Protein AF-A0A4Q6CL87-F1 (afdb_monomer)

Secondary structure (DSSP, 8-state):
--HHHHHHHHHHHHHHHHHHHHHHHH---PPPP----------PPPHHHHHHHHHHHHHHTTSS-------------------PPP---TT----------S-------------EEEETTEEEEHHHHTT--TT--HHHHHHHHHHHHHHS-TTTHHHHHHHHHHHHHHHHT-

Mean predicted aligned error: 19.28 Å

Foldseek 3Di:
DPDPVVVVVVVVVVVVVVVVVCVVVPCDPPDPPPPPPPPPVPPPPDVVVVVVVVVVVVVVVPPPDDDDDDDPDDDDDPPDDPDDDDDDPPPPDPPPPDPDDDDPPPPPPPPPLWFWDADPNDIDTLCVLLVHDRNDDLVVLVVSLVVCCVVDDPVCNVVNVRSSVRVVVVVVVD

Nearest PDB structures (foldseek):
  2rn7-assembly1_A  TM=2.066E-01  e=8.792E+00  Shigella flexneri

pLDDT: mean 78.05, std 19.14, range [46.44, 98.5]

Structure (mmCIF, N/CA/C/O backbone):
data_AF-A0A4Q6CL87-F1
#
_entry.id   AF-A0A4Q6CL87-F1
#
loop_
_atom_site.group_PDB
_atom_site.id
_atom_site.type_symbol
_atom_site.label_atom_id
_atom_site.label_alt_id
_atom_site.label_comp_id
_atom_site.label_asym_id
_atom_site.label_entity_id
_atom_site.label_seq_id
_atom_site.pdbx_PDB_ins_code
_atom_site.Cartn_x
_atom_site.Cartn_y
_atom_site.Cartn_z
_atom_site.occupancy
_atom_site.B_iso_or_equiv
_atom_site.auth_seq_id
_atom_site.auth_comp_id
_atom_site.auth_asym_id
_atom_site.auth_atom_id
_atom_site.pdbx_PDB_model_num
ATOM 1 N N . MET A 1 1 ? 24.573 -15.608 -63.682 1.00 58.62 1 MET A N 1
ATOM 2 C CA . MET A 1 1 ? 24.164 -16.053 -62.327 1.00 58.62 1 MET A CA 1
ATOM 3 C C . MET A 1 1 ? 24.441 -14.968 -61.273 1.00 58.62 1 MET A C 1
ATOM 5 O O . MET A 1 1 ? 25.081 -15.254 -60.275 1.00 58.62 1 MET A O 1
ATOM 9 N N . GLY A 1 2 ? 23.984 -13.721 -61.474 1.00 69.31 2 GLY A N 1
ATOM 10 C CA . GLY A 1 2 ? 24.348 -12.606 -60.574 1.00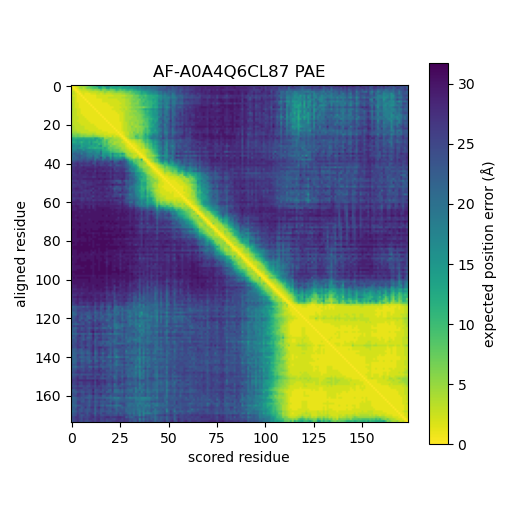 69.31 2 GLY A CA 1
ATOM 11 C C . GLY A 1 2 ? 23.216 -11.671 -60.138 1.00 69.31 2 GLY A C 1
ATOM 12 O O . GLY A 1 2 ? 23.411 -10.918 -59.193 1.00 69.31 2 GLY A O 1
ATOM 13 N N . SER A 1 3 ? 22.034 -11.696 -60.771 1.00 78.62 3 SER A N 1
ATOM 14 C CA . SER A 1 3 ? 20.982 -10.714 -60.451 1.00 78.62 3 SER A CA 1
ATOM 15 C C . SER A 1 3 ? 20.064 -11.129 -59.297 1.00 78.62 3 SER A C 1
ATOM 17 O O . SER A 1 3 ? 19.572 -10.262 -58.581 1.00 78.62 3 SER A O 1
ATOM 19 N N . SER A 1 4 ? 19.860 -12.429 -59.063 1.00 86.19 4 SER A N 1
ATOM 20 C CA . SER A 1 4 ? 18.930 -12.916 -58.033 1.00 86.19 4 SER A CA 1
ATOM 21 C C . SER A 1 4 ? 19.412 -12.627 -56.609 1.00 86.19 4 SER A C 1
ATOM 23 O O . SER A 1 4 ? 18.613 -12.251 -55.757 1.00 86.19 4 SER A O 1
ATOM 25 N N . GLY A 1 5 ? 20.721 -12.721 -56.350 1.00 88.62 5 GLY A N 1
ATOM 26 C CA . GLY A 1 5 ? 21.288 -12.406 -55.031 1.00 88.62 5 GLY A CA 1
ATOM 27 C C . GLY A 1 5 ? 21.149 -10.925 -54.664 1.00 88.62 5 GLY A C 1
ATOM 28 O O . GLY A 1 5 ? 20.797 -10.589 -53.535 1.00 88.62 5 GLY A O 1
ATOM 29 N N . VAL A 1 6 ? 21.347 -10.036 -55.643 1.00 93.19 6 VAL A N 1
ATOM 30 C CA . VAL A 1 6 ? 21.210 -8.584 -55.453 1.00 93.19 6 VAL A CA 1
ATOM 31 C C . VAL A 1 6 ? 19.754 -8.204 -55.171 1.00 93.19 6 VAL A C 1
ATOM 33 O O . VAL A 1 6 ? 19.493 -7.386 -54.293 1.00 93.19 6 VAL A O 1
ATOM 36 N N . GLN A 1 7 ? 18.792 -8.842 -55.846 1.00 89.81 7 GLN A N 1
ATOM 37 C CA . GLN A 1 7 ? 17.364 -8.595 -55.616 1.00 89.81 7 GLN A CA 1
ATOM 38 C C . GLN A 1 7 ? 16.918 -8.964 -54.192 1.00 89.81 7 GLN A C 1
ATOM 40 O O . GLN A 1 7 ? 16.183 -8.198 -53.571 1.00 89.81 7 GLN A O 1
ATOM 45 N N . VAL A 1 8 ? 17.399 -10.085 -53.640 1.00 94.06 8 VAL A N 1
ATOM 46 C CA . VAL A 1 8 ? 17.064 -10.513 -52.266 1.00 94.06 8 VAL A CA 1
ATOM 47 C C . VAL A 1 8 ? 17.638 -9.548 -51.222 1.00 94.06 8 VAL A C 1
ATOM 49 O O . VAL A 1 8 ? 16.961 -9.212 -50.249 1.00 94.06 8 VAL A O 1
ATOM 52 N N . LEU A 1 9 ? 18.858 -9.048 -51.437 1.00 95.31 9 LEU A N 1
ATOM 53 C CA . LEU A 1 9 ? 19.483 -8.062 -50.549 1.00 95.31 9 LEU A CA 1
ATOM 54 C C . LEU A 1 9 ? 18.727 -6.729 -50.536 1.00 95.31 9 LEU A C 1
ATOM 56 O O . LEU A 1 9 ? 18.478 -6.181 -49.462 1.00 95.31 9 LEU A O 1
ATOM 60 N N . ILE A 1 10 ? 18.320 -6.233 -51.709 1.00 96.50 10 ILE A N 1
ATOM 61 C CA . ILE A 1 10 ? 17.545 -4.989 -51.825 1.00 96.50 10 ILE A CA 1
ATOM 62 C C . ILE A 1 10 ? 16.189 -5.134 -51.127 1.00 96.50 10 ILE A C 1
ATOM 64 O O . ILE A 1 10 ? 15.791 -4.246 -50.372 1.00 96.50 10 ILE A O 1
ATOM 68 N N . LEU A 1 11 ? 15.501 -6.264 -51.325 1.00 96.38 11 LEU A N 1
ATOM 69 C CA . LEU A 1 11 ? 14.198 -6.515 -50.710 1.00 96.38 11 LEU A CA 1
ATOM 70 C C . LEU A 1 11 ? 14.286 -6.539 -49.177 1.00 96.38 11 LEU A C 1
ATOM 72 O O . LEU A 1 11 ? 13.512 -5.862 -48.503 1.00 96.38 11 LEU A O 1
ATOM 76 N N . ASN A 1 12 ? 15.263 -7.259 -48.620 1.00 96.75 12 ASN A N 1
ATOM 77 C CA . ASN A 1 12 ? 15.454 -7.330 -47.170 1.00 96.75 12 ASN A CA 1
ATOM 78 C C . ASN A 1 12 ? 15.847 -5.971 -46.576 1.00 96.75 12 ASN A C 1
ATOM 80 O O . ASN A 1 12 ? 15.330 -5.584 -45.527 1.00 96.75 12 ASN A O 1
ATOM 84 N N . GLY A 1 13 ? 16.712 -5.220 -47.265 1.00 97.69 13 GLY A N 1
ATOM 85 C CA . GLY A 1 13 ? 17.077 -3.862 -46.860 1.00 97.69 13 GLY A CA 1
ATOM 86 C C . GLY A 1 13 ? 15.863 -2.934 -46.787 1.00 97.69 13 GLY A C 1
ATOM 87 O O . GLY A 1 13 ? 15.726 -2.173 -45.826 1.00 97.69 13 GLY A O 1
ATOM 88 N N . LEU A 1 14 ? 14.947 -3.048 -47.753 1.00 98.25 14 LEU A N 1
ATOM 89 C CA . LEU A 1 14 ? 13.710 -2.269 -47.804 1.00 98.25 14 LEU A CA 1
ATOM 90 C C . LEU A 1 14 ? 12.752 -2.627 -46.657 1.00 98.25 14 LEU A C 1
ATOM 92 O O . LEU A 1 14 ? 12.185 -1.740 -46.023 1.00 98.25 14 LEU A O 1
ATOM 96 N N . VAL A 1 15 ? 12.612 -3.912 -46.322 1.00 97.94 15 VAL A N 1
ATOM 97 C CA . VAL A 1 15 ? 11.778 -4.345 -45.186 1.00 97.94 15 VAL A CA 1
ATOM 98 C C . VAL A 1 15 ? 12.319 -3.797 -43.863 1.00 97.94 15 VAL A C 1
ATOM 100 O O . VAL A 1 15 ? 11.559 -3.237 -43.073 1.00 97.94 15 VAL A O 1
ATOM 103 N N . VAL A 1 16 ? 13.630 -3.900 -43.625 1.00 97.94 16 VAL A N 1
ATOM 104 C CA . VAL A 1 16 ? 14.248 -3.407 -42.382 1.00 97.94 16 VAL A CA 1
ATOM 105 C C . VAL A 1 16 ? 14.101 -1.892 -42.257 1.00 97.94 16 VAL A C 1
ATOM 107 O O . VAL A 1 16 ? 13.731 -1.395 -41.192 1.00 97.94 16 VAL A O 1
ATOM 110 N N . THR A 1 17 ? 14.326 -1.150 -43.344 1.00 97.75 17 THR A N 1
ATOM 111 C CA . THR A 1 17 ? 14.149 0.310 -43.337 1.00 97.75 17 THR A CA 1
ATOM 112 C C . THR A 1 17 ? 12.701 0.711 -43.071 1.00 97.75 17 THR A C 1
ATOM 114 O O . THR A 1 17 ? 12.478 1.620 -42.272 1.00 97.75 17 THR A O 1
ATOM 117 N N . LEU A 1 18 ? 11.713 0.006 -43.633 1.00 97.69 18 LEU A N 1
ATOM 118 C CA . LEU A 1 18 ? 10.299 0.257 -43.331 1.00 97.69 18 LEU A CA 1
ATOM 119 C C . LEU A 1 18 ? 9.939 -0.038 -41.869 1.00 97.69 18 LEU A C 1
ATOM 121 O O . LEU A 1 18 ? 9.180 0.725 -41.274 1.00 97.69 18 LEU A O 1
ATOM 125 N N . VAL A 1 19 ? 10.489 -1.093 -41.261 1.00 97.06 19 VAL A N 1
ATOM 126 C CA . VAL A 1 19 ? 10.249 -1.408 -39.840 1.00 97.06 19 VAL A CA 1
ATOM 127 C C . VAL A 1 19 ? 10.833 -0.328 -38.931 1.00 97.06 19 VAL A C 1
ATOM 129 O O . VAL A 1 19 ? 10.154 0.132 -38.012 1.00 97.06 19 VAL A O 1
ATOM 132 N N . VAL A 1 20 ? 12.062 0.121 -39.198 1.00 96.94 20 VAL A N 1
ATOM 133 C CA . VAL A 1 20 ? 12.701 1.193 -38.419 1.00 96.94 20 VAL A CA 1
ATOM 134 C C . VAL A 1 20 ? 11.932 2.503 -38.578 1.00 96.94 20 VAL A C 1
ATOM 136 O O . VAL A 1 20 ? 11.640 3.164 -37.582 1.00 96.94 20 VAL A O 1
ATOM 139 N N . LEU A 1 21 ? 11.544 2.855 -39.806 1.00 97.00 21 LEU A N 1
ATOM 140 C CA . LEU A 1 21 ? 10.759 4.058 -40.077 1.00 97.00 21 LEU A CA 1
ATOM 141 C C . LEU A 1 21 ? 9.385 3.992 -39.397 1.00 97.00 21 LEU A C 1
ATOM 143 O O . LEU A 1 21 ? 8.964 4.960 -38.770 1.00 97.00 21 LEU A O 1
ATOM 147 N N . SER A 1 22 ? 8.726 2.833 -39.444 1.00 95.31 22 SER A N 1
ATOM 148 C CA . SER A 1 22 ? 7.480 2.576 -38.720 1.00 95.31 22 SER A CA 1
ATOM 149 C C . SER A 1 22 ? 7.669 2.790 -37.222 1.00 95.31 22 SER A C 1
ATOM 151 O O . SER A 1 22 ? 6.901 3.524 -36.613 1.00 95.31 22 SER A O 1
ATOM 153 N N . PHE A 1 23 ? 8.741 2.265 -36.623 1.00 94.12 23 PHE A N 1
ATOM 154 C CA . PHE A 1 23 ? 9.008 2.459 -35.197 1.00 94.12 23 PHE A CA 1
ATOM 155 C C . PHE A 1 23 ? 9.280 3.926 -34.839 1.00 94.12 23 PHE A C 1
ATOM 157 O O . PHE A 1 23 ? 8.883 4.379 -33.768 1.00 94.12 23 PHE A O 1
ATOM 164 N N . LEU A 1 24 ? 9.919 4.691 -35.728 1.00 93.25 24 LEU A N 1
ATOM 165 C CA . LEU A 1 24 ? 10.150 6.124 -35.530 1.00 93.25 24 LEU A CA 1
ATOM 166 C C . LEU A 1 24 ? 8.858 6.944 -35.644 1.00 93.25 24 LEU A C 1
ATOM 168 O O . LEU A 1 24 ? 8.667 7.867 -34.858 1.00 93.25 24 LEU A O 1
ATOM 172 N N . VAL A 1 25 ? 7.948 6.581 -36.551 1.00 93.38 25 VAL A N 1
ATOM 173 C CA . VAL A 1 25 ? 6.641 7.248 -36.703 1.00 93.38 25 VAL A CA 1
ATOM 174 C C . VAL A 1 25 ? 5.656 6.823 -35.602 1.00 93.38 25 VAL A C 1
ATOM 176 O O . VAL A 1 25 ? 4.881 7.641 -35.108 1.00 93.38 25 VAL A O 1
ATOM 179 N N . LEU A 1 26 ? 5.695 5.557 -35.172 1.00 89.75 26 LEU A N 1
ATOM 180 C CA . LEU A 1 26 ? 4.832 5.006 -34.119 1.00 89.75 26 LEU A CA 1
ATOM 181 C C . LEU A 1 26 ? 5.343 5.281 -32.705 1.00 89.75 26 LEU A C 1
ATOM 183 O O . LEU A 1 26 ? 4.585 5.077 -31.751 1.00 89.75 26 LEU A O 1
ATOM 187 N N . ARG A 1 27 ? 6.576 5.781 -32.542 1.00 82.88 27 ARG A N 1
ATOM 188 C CA . ARG A 1 27 ? 7.033 6.405 -31.295 1.00 82.88 27 ARG A CA 1
ATOM 189 C C . ARG A 1 27 ? 6.243 7.696 -31.077 1.00 82.88 27 ARG A C 1
ATOM 191 O O . ARG A 1 27 ? 6.728 8.805 -31.270 1.00 82.88 27 ARG A O 1
ATOM 198 N N . ARG A 1 28 ? 4.984 7.524 -30.666 1.00 74.94 28 ARG A N 1
ATOM 199 C CA . ARG A 1 28 ? 4.123 8.572 -30.129 1.00 74.94 28 ARG A CA 1
ATOM 200 C C . ARG A 1 28 ? 4.932 9.317 -29.076 1.00 74.94 28 ARG A C 1
ATOM 202 O O . ARG A 1 28 ? 5.550 8.680 -28.221 1.00 74.94 28 ARG A O 1
ATOM 209 N N . ALA A 1 29 ? 4.940 10.645 -29.182 1.00 79.56 29 ALA A N 1
ATOM 210 C CA . ALA A 1 29 ? 5.628 11.518 -28.244 1.00 79.56 29 ALA A CA 1
ATOM 211 C C . ALA A 1 29 ? 5.334 11.071 -26.800 1.00 79.56 29 ALA A C 1
ATOM 213 O O . ALA A 1 29 ? 4.192 10.679 -26.517 1.00 79.56 29 ALA A O 1
ATOM 214 N N . PRO A 1 30 ? 6.341 11.080 -25.905 1.00 78.19 30 PRO A N 1
ATOM 215 C CA . PRO A 1 30 ? 6.143 10.698 -24.515 1.00 78.19 30 PRO A CA 1
ATOM 216 C C . PRO A 1 30 ? 4.946 11.476 -23.978 1.00 78.19 30 PRO A C 1
ATOM 218 O O . PRO A 1 30 ? 4.908 12.705 -24.075 1.00 78.19 30 PRO A O 1
ATOM 221 N N . LYS A 1 31 ? 3.932 10.751 -23.486 1.00 79.19 31 LYS A N 1
ATOM 222 C CA . LYS A 1 31 ? 2.768 11.392 -22.873 1.00 79.19 31 LYS A CA 1
ATOM 223 C C . LYS A 1 31 ? 3.312 12.334 -21.797 1.00 79.19 31 LYS A C 1
ATOM 225 O O . LYS A 1 31 ? 4.133 11.876 -20.995 1.00 79.19 31 LYS A O 1
ATOM 230 N N . PRO A 1 32 ? 2.923 13.623 -21.795 1.00 82.06 32 PRO A N 1
ATOM 231 C CA . PRO A 1 32 ? 3.373 14.529 -20.754 1.00 82.06 32 PRO A CA 1
ATOM 232 C C . PRO A 1 32 ? 3.038 13.900 -19.398 1.00 82.06 32 PRO A C 1
ATOM 234 O O . PRO A 1 32 ? 2.006 13.222 -19.295 1.00 82.06 32 PRO A O 1
ATOM 237 N N . PRO A 1 33 ? 3.908 14.061 -18.385 1.00 77.88 33 PRO A N 1
ATOM 238 C CA . PRO A 1 33 ? 3.668 13.486 -17.072 1.00 77.88 33 PRO A CA 1
ATOM 239 C C . PRO A 1 33 ? 2.272 13.903 -16.626 1.00 77.88 33 PRO A C 1
ATOM 241 O O . PRO A 1 33 ? 1.940 15.092 -16.655 1.00 77.88 33 PRO A O 1
ATOM 244 N N . VAL A 1 34 ? 1.442 12.913 -16.285 1.00 76.88 34 VAL A N 1
ATOM 245 C CA . VAL A 1 34 ? 0.125 13.163 -15.704 1.00 76.88 34 VAL A CA 1
ATOM 246 C C . VAL A 1 34 ? 0.388 14.009 -14.471 1.00 76.88 34 VAL A C 1
ATOM 248 O O . VAL A 1 34 ? 1.013 13.543 -13.518 1.00 76.88 34 VAL A O 1
ATOM 251 N N . LYS A 1 35 ? -0.005 15.284 -14.531 1.00 67.00 35 LYS A N 1
ATOM 252 C CA . LYS A 1 35 ? 0.049 16.158 -13.370 1.00 67.00 35 LYS A CA 1
ATOM 253 C C . LYS A 1 35 ? -0.926 15.550 -12.381 1.00 67.00 35 LYS A C 1
ATOM 255 O O . LYS A 1 35 ? -2.132 15.562 -12.602 1.00 67.00 35 LYS A O 1
ATOM 260 N N . LEU A 1 36 ? -0.370 14.913 -11.358 1.00 63.19 36 LEU A N 1
ATOM 261 C CA . LEU A 1 36 ? -1.124 14.475 -10.206 1.00 63.19 36 LEU A CA 1
ATOM 262 C C . LEU A 1 36 ? -1.658 15.755 -9.564 1.00 63.19 36 LEU A C 1
ATOM 264 O O . LEU A 1 36 ? -0.923 16.458 -8.872 1.00 63.19 36 LEU A O 1
ATOM 268 N N . ASP A 1 37 ? -2.904 16.101 -9.877 1.00 63.66 37 ASP A N 1
ATOM 269 C CA . ASP A 1 37 ? -3.614 17.184 -9.217 1.00 63.66 37 ASP A CA 1
ATOM 270 C C . ASP A 1 37 ? -3.841 16.758 -7.762 1.00 63.66 37 ASP A C 1
ATOM 272 O O . ASP A 1 37 ? -4.864 16.195 -7.390 1.00 63.66 37 ASP A O 1
ATOM 276 N N . LEU A 1 38 ? -2.842 17.022 -6.915 1.00 61.91 38 LEU A N 1
ATOM 277 C CA . LEU A 1 38 ? -2.926 16.873 -5.458 1.00 61.91 38 LEU A CA 1
ATOM 278 C C . LEU A 1 38 ? -3.885 17.892 -4.830 1.00 61.91 38 LEU A C 1
ATOM 280 O O . LEU A 1 38 ? -4.116 17.876 -3.624 1.00 61.91 38 LEU A O 1
ATOM 284 N N . ARG A 1 39 ? -4.465 18.779 -5.642 1.00 51.81 39 ARG A N 1
ATOM 285 C CA . ARG A 1 39 ? -5.511 19.709 -5.239 1.00 51.81 39 ARG A CA 1
ATOM 286 C C . ARG A 1 39 ? -6.866 19.007 -5.250 1.00 51.81 39 ARG A C 1
ATOM 288 O O . ARG A 1 39 ? -7.800 19.406 -5.932 1.00 51.81 39 ARG A O 1
ATOM 295 N N . SER A 1 40 ? -6.959 17.938 -4.469 1.00 51.81 40 SER A N 1
ATOM 296 C CA . SER A 1 40 ? -8.234 17.582 -3.877 1.00 51.81 40 SER A CA 1
ATOM 297 C C . SER A 1 40 ? -8.500 18.649 -2.824 1.00 51.81 40 SER A C 1
ATOM 299 O O . SER A 1 40 ? -7.869 18.656 -1.769 1.00 51.81 40 SER A O 1
ATOM 301 N N . ASP A 1 41 ? -9.447 19.545 -3.091 1.00 52.38 41 ASP A N 1
ATOM 302 C CA . ASP A 1 41 ? -10.057 20.432 -2.091 1.00 52.38 41 ASP A CA 1
ATOM 303 C C . ASP A 1 41 ? -10.896 19.629 -1.062 1.00 52.38 41 ASP A C 1
ATOM 305 O O . ASP A 1 41 ? -11.858 20.121 -0.465 1.00 52.38 41 ASP A O 1
ATOM 309 N N . GLY A 1 42 ? -10.536 18.361 -0.840 1.00 56.16 42 GLY A N 1
ATOM 310 C CA . GLY A 1 42 ? -10.981 17.557 0.271 1.00 56.16 42 GLY A CA 1
ATOM 311 C C . GLY A 1 42 ? -10.478 18.211 1.542 1.00 56.16 42 GLY A C 1
ATOM 312 O O . GLY A 1 42 ? -9.306 18.107 1.896 1.00 56.16 42 GLY A O 1
ATOM 313 N N . LYS A 1 43 ? -11.388 18.898 2.228 1.00 52.75 43 LYS A N 1
ATOM 314 C CA . LYS A 1 43 ? -11.264 19.290 3.629 1.00 52.75 43 LYS A CA 1
ATOM 315 C C . LYS A 1 43 ? -10.960 18.040 4.458 1.00 52.75 43 LYS A C 1
ATOM 317 O O . LYS A 1 43 ? -11.860 17.445 5.037 1.00 52.75 43 LYS A O 1
ATOM 322 N N . THR A 1 44 ? -9.702 17.619 4.514 1.00 54.38 44 THR A N 1
ATOM 323 C CA . THR A 1 44 ? -9.250 16.664 5.517 1.00 54.38 44 THR A CA 1
ATOM 324 C C . THR A 1 44 ? -9.455 17.358 6.861 1.00 54.38 44 THR A C 1
ATOM 326 O O . THR A 1 44 ? -8.871 18.436 7.056 1.00 54.38 44 THR A O 1
ATOM 329 N N . PRO A 1 45 ? -10.310 16.834 7.757 1.00 57.91 45 PRO A N 1
ATOM 330 C CA . PRO A 1 45 ? -10.476 17.418 9.078 1.00 57.91 45 PRO A CA 1
ATOM 331 C C . PRO A 1 45 ? -9.094 17.490 9.722 1.00 57.91 45 PRO A C 1
ATOM 333 O O . PRO A 1 45 ? -8.316 16.533 9.668 1.00 57.91 45 PRO A O 1
ATOM 336 N N . LYS A 1 46 ? -8.732 18.667 10.241 1.00 66.56 46 LYS A N 1
ATOM 337 C CA . LYS A 1 46 ? -7.401 18.853 10.813 1.00 66.56 46 LYS A CA 1
ATOM 338 C C . LYS A 1 46 ? -7.258 17.855 11.970 1.00 66.56 46 LYS A C 1
ATOM 340 O O . LYS A 1 46 ? -8.194 17.721 12.755 1.00 66.56 46 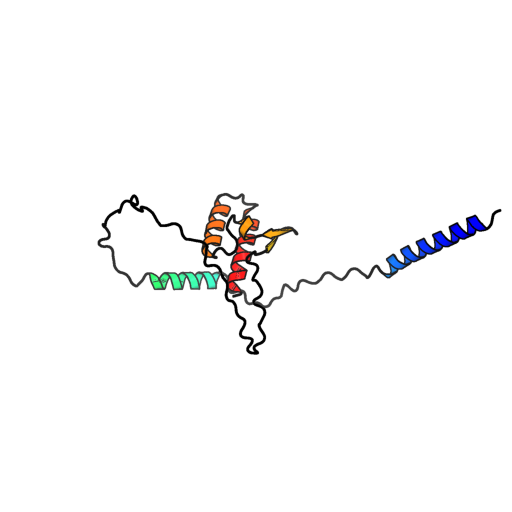LYS A O 1
ATOM 345 N N . PRO A 1 47 ? -6.096 17.202 12.148 1.00 67.56 47 PRO A N 1
ATOM 346 C CA . PRO A 1 47 ? -5.894 16.182 13.187 1.00 67.56 47 PRO A CA 1
ATOM 347 C C . PRO A 1 47 ? -6.275 16.640 14.603 1.00 67.56 47 PRO A C 1
ATOM 349 O O . PRO A 1 47 ? -6.645 15.836 15.452 1.00 67.56 47 P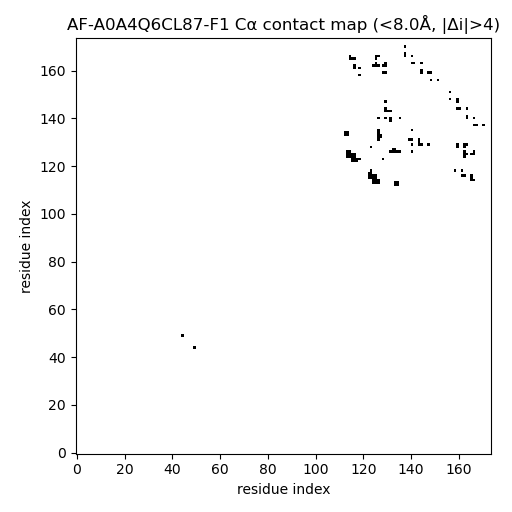RO A O 1
ATOM 352 N N . LYS A 1 48 ? -6.208 17.953 14.854 1.00 70.44 48 LYS A N 1
ATOM 353 C CA . LYS A 1 48 ? -6.591 18.571 16.127 1.00 70.44 48 LYS A CA 1
ATOM 354 C C . LYS A 1 48 ? -8.092 18.474 16.411 1.00 70.44 48 LYS A C 1
ATOM 356 O O . LYS A 1 48 ? -8.464 18.330 17.569 1.00 70.44 48 LYS A O 1
ATOM 361 N N . ASP A 1 49 ? -8.926 18.517 15.376 1.00 74.75 49 ASP A N 1
ATOM 362 C CA . ASP A 1 49 ? -10.381 18.438 15.510 1.00 74.75 49 ASP A CA 1
ATOM 363 C C . ASP A 1 49 ? -10.811 16.993 15.802 1.00 74.75 49 ASP A C 1
ATOM 365 O O . ASP A 1 49 ? -11.693 16.767 16.625 1.00 74.75 49 ASP A O 1
ATOM 369 N N . PHE A 1 50 ? -10.108 16.011 15.222 1.00 74.44 50 PHE A N 1
ATOM 370 C CA . PHE A 1 50 ? -10.314 14.590 15.516 1.00 74.44 50 PHE A CA 1
ATOM 371 C C . PHE A 1 50 ? -9.928 14.236 16.958 1.00 74.44 50 PHE A C 1
ATOM 373 O O . PHE A 1 50 ? -10.715 13.623 17.672 1.00 74.44 50 PHE A O 1
ATOM 380 N N . LEU A 1 51 ? -8.748 14.670 17.423 1.00 78.75 51 LEU A N 1
ATOM 381 C CA . LEU A 1 51 ? -8.329 14.425 18.809 1.00 78.75 51 LEU A CA 1
ATOM 382 C C . LEU A 1 51 ? -9.265 15.094 19.817 1.00 78.75 51 LEU A C 1
ATOM 384 O O . LEU A 1 51 ? -9.535 14.521 20.868 1.00 78.75 51 LEU A O 1
ATOM 388 N N . ARG A 1 52 ? -9.788 16.281 19.488 1.00 78.44 52 ARG A N 1
ATOM 389 C CA . ARG A 1 52 ? -10.770 16.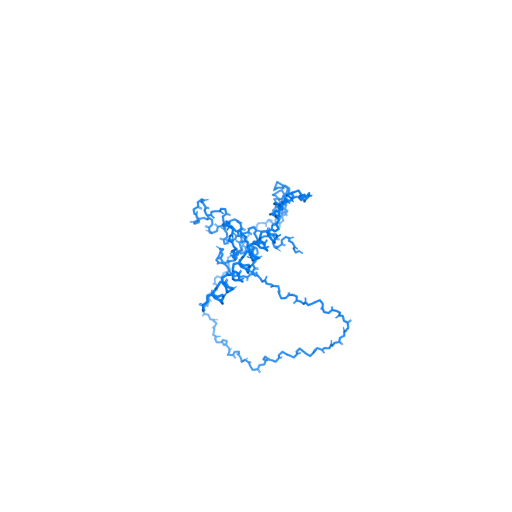961 20.330 1.00 78.44 52 ARG A CA 1
ATOM 390 C C . ARG A 1 52 ? -12.084 16.182 20.399 1.00 78.44 52 ARG A C 1
ATOM 392 O O . ARG A 1 52 ? -12.566 15.987 21.504 1.00 78.44 52 ARG A O 1
ATOM 399 N N . ALA A 1 53 ? -12.598 15.685 19.272 1.00 76.88 53 ALA A N 1
ATOM 400 C CA . ALA A 1 53 ? -13.819 14.877 19.239 1.00 76.88 53 ALA A CA 1
ATOM 401 C C . ALA A 1 53 ? -13.679 13.572 20.044 1.00 76.88 53 ALA A C 1
ATOM 403 O O . ALA A 1 53 ? -14.519 13.282 20.889 1.00 76.88 53 ALA A O 1
ATOM 404 N N . VAL A 1 54 ? -12.571 12.841 19.871 1.00 81.06 54 VAL A N 1
ATOM 405 C CA . VAL A 1 54 ? -12.299 11.606 20.632 1.00 81.06 54 VAL A CA 1
ATOM 406 C C . VAL A 1 54 ? -12.144 11.891 22.130 1.00 81.06 54 VAL A C 1
ATOM 408 O O . VAL A 1 54 ? -12.620 11.128 22.965 1.00 81.06 54 VAL A O 1
ATOM 411 N N . GLN A 1 55 ? -11.497 12.999 22.499 1.00 84.12 55 GLN A N 1
ATOM 412 C CA . GLN A 1 55 ? -11.321 13.375 23.903 1.00 84.12 55 GLN A CA 1
ATOM 413 C C . GLN A 1 55 ? -12.620 13.876 24.560 1.00 84.12 55 GLN A C 1
ATOM 415 O O . GLN A 1 55 ? -12.758 13.786 25.780 1.00 84.12 55 GLN A O 1
ATOM 420 N N . GLU A 1 56 ? -13.557 14.405 23.774 1.00 80.38 56 GLU A N 1
ATOM 421 C CA . GLU A 1 56 ? -14.879 14.855 24.222 1.00 80.38 56 GLU A CA 1
ATOM 422 C C . GLU A 1 56 ? -15.833 13.661 24.403 1.00 80.38 56 GLU A C 1
ATOM 424 O O . GLU A 1 56 ? -16.520 13.585 25.419 1.00 80.38 56 GLU A O 1
ATOM 429 N N . GLU A 1 57 ? -15.768 12.663 23.516 1.00 74.00 57 GLU A N 1
ATOM 430 C CA . GLU A 1 57 ? -16.483 11.386 23.659 1.00 74.00 57 GLU A CA 1
ATOM 431 C C . GLU A 1 57 ? -15.972 10.572 24.860 1.00 74.00 57 GLU A C 1
ATOM 433 O O . GLU A 1 57 ? -16.763 10.102 25.674 1.00 74.00 57 GLU A O 1
ATOM 438 N N . LEU A 1 58 ? -14.651 10.508 25.069 1.00 78.56 58 LEU A N 1
ATOM 439 C CA . LEU A 1 58 ? -14.064 9.819 26.226 1.00 78.56 58 LEU A CA 1
ATOM 440 C C . LEU A 1 58 ? -14.378 10.513 27.566 1.00 78.56 58 LEU A C 1
ATOM 442 O O . LEU A 1 58 ? -14.356 9.873 28.613 1.00 78.56 58 LEU A O 1
ATOM 446 N N . ARG A 1 59 ? -14.655 11.824 27.559 1.00 73.31 59 ARG A N 1
ATOM 447 C CA . ARG A 1 59 ? -15.063 12.564 28.766 1.00 73.31 59 ARG A CA 1
ATOM 448 C C . ARG A 1 59 ? -16.527 12.349 29.126 1.00 73.31 59 ARG A C 1
ATOM 450 O O . ARG A 1 59 ? -16.838 12.371 30.311 1.00 73.31 59 ARG A O 1
ATOM 457 N N . ALA A 1 60 ? -17.398 12.124 28.145 1.00 69.00 60 ALA A N 1
ATOM 458 C CA . ALA A 1 60 ? -18.819 11.894 28.394 1.00 69.00 60 ALA A CA 1
ATOM 459 C C . ALA A 1 60 ? -19.088 10.572 29.139 1.00 69.00 60 ALA A C 1
ATOM 461 O O . ALA A 1 60 ? -20.073 10.473 29.863 1.00 69.00 60 ALA A O 1
ATOM 462 N N . ASP A 1 61 ? -18.191 9.591 29.020 1.00 59.31 61 ASP A N 1
ATOM 463 C CA . ASP A 1 61 ? -18.353 8.260 29.623 1.00 59.31 61 ASP A CA 1
ATOM 464 C C . ASP A 1 61 ? -17.815 8.156 31.069 1.00 59.31 61 ASP A C 1
ATOM 466 O O . ASP A 1 61 ? -18.022 7.148 31.745 1.00 59.31 61 ASP A O 1
ATOM 470 N N . ILE A 1 62 ? -17.121 9.187 31.575 1.00 60.06 62 ILE A N 1
ATOM 471 C CA . ILE A 1 62 ? -16.475 9.160 32.904 1.00 60.06 62 ILE A CA 1
ATOM 472 C C . ILE A 1 62 ? -17.368 9.755 34.012 1.00 60.06 62 ILE A C 1
ATOM 474 O O . ILE A 1 62 ? -17.159 9.443 35.185 1.00 60.06 62 ILE A O 1
ATOM 478 N N . ASP A 1 63 ? -18.403 10.530 33.674 1.00 57.72 63 ASP A N 1
ATOM 479 C CA . ASP A 1 63 ? -19.249 11.209 34.673 1.00 57.72 63 ASP A CA 1
ATOM 480 C C . ASP A 1 63 ? -20.480 10.400 35.148 1.00 57.72 63 ASP A C 1
ATOM 482 O O . ASP A 1 63 ? -21.194 10.860 36.038 1.00 57.72 63 ASP A O 1
ATOM 486 N N . ASP A 1 64 ? -20.708 9.174 34.653 1.00 53.47 64 ASP A N 1
ATOM 487 C CA . ASP A 1 64 ? -21.824 8.315 35.103 1.00 53.47 64 ASP A CA 1
ATOM 488 C C . ASP A 1 64 ? -21.391 6.923 35.598 1.00 53.47 64 ASP A C 1
ATOM 490 O O . ASP A 1 64 ? -21.840 5.905 35.069 1.00 53.47 64 ASP A O 1
ATOM 494 N N . LYS A 1 65 ? -20.523 6.857 36.627 1.00 47.25 65 LYS A N 1
ATOM 495 C CA . LYS A 1 65 ? -20.541 5.771 37.641 1.00 47.25 65 LYS A CA 1
ATOM 496 C C . LYS A 1 65 ? -19.615 6.015 38.842 1.00 47.25 65 LYS A C 1
ATOM 498 O O . LYS A 1 65 ? -18.402 5.824 38.798 1.00 47.25 65 LYS A O 1
ATOM 503 N N . THR A 1 66 ? -20.246 6.331 39.968 1.00 50.12 66 THR A N 1
ATOM 504 C CA . THR A 1 66 ? -19.765 6.147 41.349 1.00 50.12 66 THR A CA 1
ATOM 505 C C . THR A 1 66 ? -19.614 4.638 41.697 1.00 50.12 66 THR A C 1
ATOM 507 O O . THR A 1 66 ? -19.974 3.781 40.891 1.00 50.12 66 THR A O 1
ATOM 510 N N . PRO A 1 67 ? -19.030 4.246 42.849 1.00 53.59 67 PRO A N 1
ATOM 511 C CA . PRO A 1 67 ? -17.762 3.531 42.894 1.00 53.59 67 PRO A CA 1
ATOM 512 C C . PRO A 1 67 ? -17.863 2.066 43.364 1.00 53.59 67 PRO A C 1
ATOM 514 O O . PRO A 1 67 ? -18.776 1.658 44.074 1.00 53.59 67 PRO A O 1
ATOM 517 N N . THR A 1 68 ? -16.823 1.307 43.020 1.00 55.72 68 THR A N 1
ATOM 518 C CA . THR A 1 68 ? -16.110 0.330 43.862 1.00 55.72 68 THR A CA 1
ATOM 519 C C . THR A 1 68 ? -16.863 -0.260 45.066 1.00 55.72 68 THR A C 1
ATOM 521 O O . THR A 1 68 ? -16.681 0.194 46.192 1.00 55.72 68 THR A O 1
ATOM 524 N N . ALA A 1 69 ? -17.577 -1.373 44.875 1.00 52.03 69 ALA A N 1
ATOM 525 C CA . ALA A 1 69 ? -17.693 -2.415 45.898 1.00 52.03 69 ALA A CA 1
ATOM 526 C C . ALA A 1 69 ? -18.170 -3.746 45.292 1.00 52.03 69 ALA A C 1
ATOM 528 O O . ALA A 1 69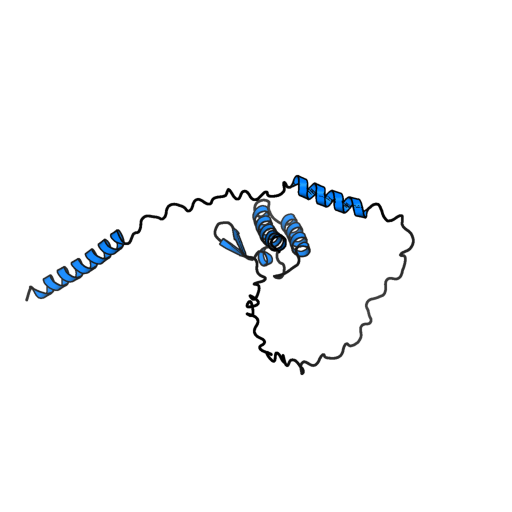 ? -19.203 -3.813 44.642 1.00 52.03 69 ALA A O 1
ATOM 529 N N . ALA A 1 70 ? -17.427 -4.814 45.599 1.00 53.88 70 ALA A N 1
ATOM 530 C CA . ALA A 1 70 ? -17.822 -6.222 45.495 1.00 53.88 70 ALA A CA 1
ATOM 531 C C . ALA A 1 70 ? -17.893 -6.877 44.097 1.00 53.88 70 ALA A C 1
ATOM 533 O O . ALA A 1 70 ? -18.955 -7.278 43.638 1.00 53.88 70 ALA A O 1
ATOM 534 N N . ILE A 1 71 ? -16.729 -7.200 43.517 1.00 54.38 71 ILE A N 1
ATOM 535 C CA . ILE A 1 71 ? -16.594 -8.415 42.685 1.00 54.38 71 ILE A CA 1
ATOM 536 C C . ILE A 1 71 ? -15.418 -9.249 43.211 1.00 54.38 71 ILE A C 1
ATOM 538 O O . ILE A 1 71 ? -14.352 -9.362 42.617 1.00 54.38 71 ILE A O 1
ATOM 542 N N . ARG A 1 72 ? -15.624 -9.833 44.396 1.00 58.34 72 ARG A N 1
ATOM 543 C CA . ARG A 1 72 ? -14.869 -10.989 44.895 1.00 58.34 72 ARG A CA 1
ATOM 544 C C . ARG A 1 72 ? -15.761 -12.209 44.690 1.00 58.34 72 ARG A C 1
ATOM 546 O O . ARG A 1 72 ? -16.506 -12.594 45.583 1.00 58.34 72 ARG A O 1
ATOM 553 N N . GLY A 1 73 ? -15.735 -12.772 43.487 1.00 46.50 73 GLY A N 1
ATOM 554 C CA . GLY A 1 73 ? -16.640 -13.848 43.097 1.00 46.50 73 GLY A CA 1
ATOM 555 C C . GLY A 1 73 ? -15.994 -14.836 42.139 1.00 46.50 73 GLY A C 1
ATOM 556 O O . GLY A 1 73 ? -16.115 -14.687 40.936 1.00 46.50 73 GLY A O 1
ATOM 557 N N . LYS A 1 74 ? -15.354 -15.854 42.724 1.00 46.44 74 LYS A N 1
ATOM 558 C CA . LYS A 1 74 ? -15.195 -17.223 42.203 1.00 46.44 74 LYS A CA 1
ATOM 559 C C . LYS A 1 74 ? -14.569 -17.365 40.808 1.00 46.44 74 LYS A C 1
ATOM 561 O O . LYS A 1 74 ? -15.245 -17.482 39.795 1.00 46.44 74 LYS A O 1
ATOM 566 N N . PHE A 1 75 ? -13.247 -17.511 40.829 1.00 49.31 75 PHE A N 1
ATOM 567 C CA . PHE A 1 75 ? -12.493 -18.316 39.873 1.00 49.31 75 PHE A CA 1
ATOM 568 C C . PHE A 1 75 ? -13.165 -19.696 39.741 1.00 49.31 75 PHE A C 1
ATOM 570 O O . PHE A 1 75 ? -13.198 -20.465 40.701 1.00 49.31 75 PHE A O 1
ATOM 577 N N . GLN A 1 76 ? -13.779 -19.962 38.589 1.00 57.00 76 GLN A N 1
ATOM 578 C CA . GLN A 1 76 ? -14.296 -21.275 38.216 1.00 57.00 76 GLN A CA 1
ATOM 579 C C . GLN A 1 76 ? -13.260 -21.963 37.332 1.00 57.00 76 GLN A C 1
ATOM 581 O O . GLN A 1 76 ? -12.886 -21.451 36.279 1.00 57.00 76 GLN A O 1
ATOM 586 N N . ASP A 1 77 ? -12.797 -23.121 37.797 1.00 57.22 77 ASP A N 1
ATOM 587 C CA . ASP A 1 77 ? -11.861 -23.986 37.093 1.00 57.22 77 ASP A CA 1
ATOM 588 C C . ASP A 1 77 ? -12.395 -24.389 35.703 1.00 57.22 77 ASP A C 1
ATOM 590 O O . ASP A 1 77 ? -13.491 -24.947 35.602 1.00 57.22 77 ASP A O 1
ATOM 594 N N . PRO A 1 78 ? -11.624 -24.213 34.614 1.00 54.50 78 PRO A N 1
ATOM 595 C CA . PRO A 1 78 ? -12.053 -24.583 33.263 1.00 54.50 78 PRO A CA 1
ATOM 596 C C . PRO A 1 78 ? -11.922 -26.087 32.941 1.00 54.50 78 PRO A C 1
ATOM 598 O O . PRO A 1 78 ? -11.910 -26.477 31.775 1.00 54.50 78 PRO A O 1
ATOM 601 N N . ARG A 1 79 ? -11.832 -26.975 33.939 1.00 54.22 79 ARG A N 1
ATOM 602 C CA . ARG A 1 79 ? -11.577 -28.415 33.731 1.00 54.22 79 ARG A CA 1
ATOM 603 C C . ARG A 1 79 ? -12.825 -29.295 33.840 1.00 54.22 79 ARG A C 1
ATOM 605 O O . ARG A 1 79 ? -12.793 -30.316 34.506 1.00 54.22 79 ARG A O 1
ATOM 612 N N . THR A 1 80 ? -13.899 -28.944 33.134 1.00 57.31 80 THR A N 1
ATOM 613 C CA . THR A 1 80 ? -14.956 -29.917 32.786 1.00 57.31 80 THR A CA 1
ATOM 614 C C . THR A 1 80 ? -15.780 -29.423 31.593 1.00 57.31 80 THR A C 1
ATOM 616 O O . THR A 1 80 ? -16.876 -28.897 31.742 1.00 57.31 80 THR A O 1
ATOM 619 N N . GLN A 1 81 ? -15.259 -29.590 30.376 1.00 54.19 81 GLN A N 1
ATOM 620 C CA . GLN A 1 81 ? -16.107 -29.737 29.188 1.00 54.19 81 GLN A CA 1
ATOM 621 C C . GLN A 1 81 ? -15.819 -31.101 28.579 1.00 54.19 81 GLN A C 1
ATOM 623 O O . GLN A 1 81 ? -14.962 -31.282 27.719 1.00 54.19 81 GLN A O 1
ATOM 628 N N . THR A 1 82 ? -16.531 -32.087 29.107 1.00 55.44 82 THR A N 1
ATOM 629 C CA . THR A 1 82 ? -16.692 -33.396 28.500 1.00 55.44 82 THR A CA 1
ATOM 630 C C . THR A 1 82 ? -17.479 -33.270 27.192 1.00 55.44 82 THR A C 1
ATOM 632 O O . THR A 1 82 ? -18.529 -32.635 27.127 1.00 55.44 82 THR A O 1
ATOM 635 N N . ALA A 1 83 ? -16.938 -33.908 26.154 1.00 57.19 83 ALA A N 1
ATOM 636 C CA . ALA A 1 83 ? -17.656 -34.547 25.054 1.00 57.19 83 ALA A CA 1
ATOM 637 C C . ALA A 1 83 ? -18.764 -33.730 24.356 1.00 57.19 83 ALA A C 1
ATOM 639 O O . ALA A 1 83 ? -19.960 -33.979 24.530 1.00 57.19 83 ALA A O 1
ATOM 640 N N . ARG A 1 84 ? -18.369 -32.833 23.443 1.00 52.91 84 ARG A N 1
ATOM 641 C CA . ARG A 1 84 ? -19.257 -32.412 22.350 1.00 52.91 84 ARG A CA 1
ATOM 642 C C . ARG A 1 84 ? -19.235 -33.464 21.236 1.00 52.91 84 ARG A C 1
ATOM 644 O O . ARG A 1 84 ? -18.177 -33.881 20.777 1.00 52.91 84 ARG A O 1
ATOM 651 N N . LYS A 1 85 ? -20.440 -33.898 20.867 1.00 54.31 85 LYS A N 1
ATOM 652 C CA . LYS A 1 85 ? -20.775 -34.888 19.834 1.00 54.31 85 LYS A CA 1
ATOM 653 C C . LYS A 1 85 ? -20.170 -34.522 18.464 1.00 54.31 85 LYS A C 1
ATOM 655 O O . LYS A 1 85 ? -20.054 -33.329 18.179 1.00 54.31 85 LYS A O 1
ATOM 660 N N . PRO A 1 86 ? -19.846 -35.505 17.600 1.00 59.16 86 PRO A N 1
ATOM 661 C CA . PRO A 1 86 ? -19.416 -35.229 16.234 1.00 59.16 86 PRO A CA 1
ATOM 662 C C . PRO A 1 86 ? -20.543 -34.522 15.472 1.00 59.16 86 PRO A C 1
ATOM 664 O O . PRO A 1 86 ? -21.668 -35.015 15.388 1.00 59.16 86 PRO A O 1
ATOM 667 N N . VAL A 1 87 ? -20.236 -33.338 14.952 1.00 63.25 87 VAL A N 1
ATOM 668 C CA . VAL A 1 87 ? -21.107 -32.585 14.050 1.00 63.25 87 VAL A CA 1
ATOM 669 C C . VAL A 1 87 ? -21.034 -33.287 12.692 1.00 63.25 87 VAL A C 1
ATOM 671 O O . VAL A 1 87 ? -19.989 -33.274 12.047 1.00 63.25 87 VAL A O 1
ATOM 674 N N . GLY A 1 88 ? -22.109 -33.980 12.310 1.00 56.38 88 GLY A N 1
ATOM 675 C CA . GLY A 1 88 ? -22.232 -34.640 11.009 1.00 56.38 88 GLY A CA 1
ATOM 676 C C . GLY A 1 88 ? -22.283 -33.618 9.873 1.00 56.38 88 GLY A C 1
ATOM 677 O O . GLY A 1 88 ? -22.962 -32.596 9.980 1.00 56.38 88 GLY A O 1
ATOM 678 N N . TRP A 1 89 ? -21.567 -33.903 8.787 1.00 53.84 89 TRP A N 1
ATOM 679 C CA . TRP A 1 89 ? -21.429 -33.035 7.611 1.00 53.84 89 TRP A CA 1
ATOM 680 C C . TRP A 1 89 ? -22.551 -33.224 6.572 1.00 53.84 89 TRP A C 1
ATOM 682 O O . TRP A 1 89 ? -22.512 -32.633 5.496 1.00 53.84 89 TRP A O 1
ATOM 692 N N . ASP A 1 90 ? -23.586 -34.000 6.890 1.00 59.22 90 ASP A N 1
ATOM 693 C CA . ASP A 1 90 ? -24.462 -34.606 5.877 1.00 59.22 90 ASP A CA 1
ATOM 694 C C . ASP A 1 90 ? -25.618 -33.715 5.383 1.00 59.22 90 ASP A C 1
ATOM 696 O O . ASP A 1 90 ? -26.500 -34.193 4.679 1.00 59.22 90 ASP A O 1
ATOM 700 N N . ASN A 1 91 ? -25.638 -32.415 5.706 1.00 57.12 91 ASN A N 1
ATOM 701 C CA . ASN A 1 91 ? -26.725 -31.507 5.298 1.00 57.12 91 ASN A CA 1
ATOM 702 C C . ASN A 1 91 ? -26.262 -30.148 4.743 1.00 57.12 91 ASN A C 1
ATOM 704 O O . ASN A 1 91 ? -26.968 -29.148 4.876 1.00 57.12 91 ASN A O 1
ATOM 708 N N . TYR A 1 92 ? -25.116 -30.089 4.060 1.00 52.88 92 TYR A N 1
ATOM 709 C CA . TYR A 1 92 ? -24.817 -28.953 3.180 1.00 52.88 92 TYR A CA 1
ATOM 710 C C . TYR A 1 92 ? -25.446 -29.171 1.800 1.00 52.88 92 TYR A C 1
ATOM 712 O O . TYR A 1 92 ? -24.801 -29.592 0.846 1.00 52.88 92 TYR A O 1
ATOM 720 N N . VAL A 1 93 ? -26.736 -28.855 1.688 1.00 57.97 93 VAL A N 1
ATOM 721 C CA . VAL A 1 93 ? -27.375 -28.622 0.389 1.00 57.97 93 VAL A CA 1
ATOM 722 C C . VAL A 1 93 ? -27.729 -27.138 0.328 1.00 57.97 93 VAL A C 1
ATOM 724 O O . VAL A 1 93 ? -28.734 -26.740 0.924 1.00 57.97 93 VAL A O 1
ATOM 727 N N . PRO A 1 94 ? -26.943 -26.280 -0.351 1.00 55.69 94 PRO A N 1
ATOM 728 C CA . PRO A 1 94 ? -27.350 -24.902 -0.569 1.00 55.69 94 PRO A CA 1
ATOM 729 C C . PRO A 1 94 ? -28.531 -24.913 -1.540 1.00 55.69 94 PRO A C 1
ATOM 731 O O . PRO A 1 94 ? -28.381 -24.948 -2.760 1.00 55.69 94 PRO A O 1
ATOM 734 N N . ARG A 1 95 ? -29.748 -24.909 -0.994 1.00 55.56 95 ARG A N 1
ATOM 735 C CA . ARG A 1 95 ? -30.985 -24.790 -1.765 1.00 55.56 95 ARG A CA 1
ATOM 736 C C . ARG A 1 95 ? -31.206 -23.321 -2.128 1.00 55.56 95 ARG A C 1
ATOM 738 O O . ARG A 1 95 ? -32.180 -22.710 -1.705 1.00 55.56 95 ARG A O 1
ATOM 745 N N . ASN A 1 96 ? -30.297 -22.758 -2.919 1.00 48.03 96 ASN A N 1
ATOM 746 C CA . ASN A 1 96 ? -30.456 -21.427 -3.492 1.00 48.03 96 ASN A CA 1
ATOM 747 C C . ASN A 1 96 ? -31.277 -21.549 -4.785 1.00 48.03 96 ASN A C 1
ATOM 749 O O . ASN A 1 96 ? -30.764 -21.498 -5.900 1.00 48.03 96 ASN A O 1
ATOM 753 N N . ARG A 1 97 ? -32.578 -21.824 -4.623 1.00 52.56 97 ARG A N 1
ATOM 754 C CA . ARG A 1 97 ? -33.543 -21.814 -5.724 1.00 52.56 97 ARG A CA 1
ATOM 755 C C . ARG A 1 97 ? -33.880 -20.352 -6.008 1.00 52.56 97 ARG A C 1
ATOM 757 O O . ARG A 1 97 ? -34.644 -19.731 -5.275 1.00 52.56 97 ARG A O 1
ATOM 764 N N . SER A 1 98 ? -33.270 -19.822 -7.059 1.00 51.28 98 SER A N 1
ATOM 765 C CA . SER A 1 98 ? -33.508 -18.496 -7.613 1.00 51.28 98 SER A CA 1
ATOM 766 C C . SER A 1 98 ? -34.973 -18.327 -8.016 1.00 51.28 98 SER A C 1
ATOM 768 O O . SER A 1 98 ? -35.427 -18.782 -9.064 1.00 51.28 98 SER A O 1
ATOM 770 N N . VAL A 1 99 ? -35.728 -17.633 -7.168 1.00 57.66 99 VAL A N 1
ATOM 771 C CA . VAL A 1 99 ? -36.980 -16.995 -7.572 1.00 57.66 99 VAL A CA 1
ATOM 772 C C . VAL A 1 99 ? -36.582 -15.700 -8.275 1.00 57.66 99 VAL A C 1
ATOM 774 O O . VAL A 1 99 ? -36.319 -14.681 -7.641 1.00 57.66 99 VAL A O 1
ATOM 777 N N . TYR A 1 100 ? -36.446 -15.774 -9.599 1.00 47.50 100 TYR A N 1
ATOM 778 C CA . TYR A 1 100 ? -36.193 -14.622 -10.459 1.00 47.50 100 TYR A CA 1
ATOM 779 C C . TYR A 1 100 ? -37.414 -13.698 -10.467 1.00 47.50 100 TYR A C 1
ATOM 781 O O . TYR A 1 100 ? -38.358 -13.893 -11.226 1.00 47.50 100 TYR A O 1
ATOM 789 N N . GLY A 1 101 ? -37.374 -12.678 -9.613 1.00 48.91 101 GLY A N 1
ATOM 790 C CA . GLY A 1 101 ? -38.247 -11.511 -9.666 1.00 48.91 101 GLY A CA 1
ATOM 791 C C . GLY A 1 101 ? -37.433 -10.255 -9.963 1.00 48.91 101 GLY A C 1
ATOM 792 O O . GLY A 1 101 ? -37.052 -9.552 -9.038 1.00 48.91 10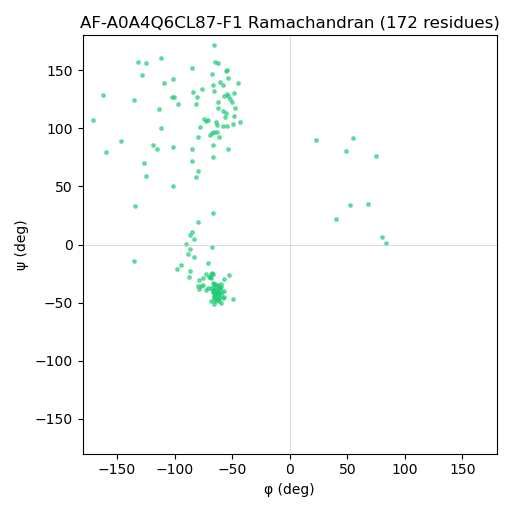1 GLY A O 1
ATOM 793 N N . GLY A 1 102 ? -37.131 -10.019 -11.244 1.00 50.31 102 GLY A N 1
ATOM 794 C CA . GLY A 1 102 ? -37.057 -8.708 -11.916 1.00 50.31 102 GLY A CA 1
ATOM 795 C C . GLY A 1 102 ? -36.443 -7.465 -11.246 1.00 50.31 102 GLY A C 1
ATOM 796 O O . GLY A 1 102 ? -36.772 -6.366 -11.679 1.00 50.31 102 GLY A O 1
ATOM 797 N N . ARG A 1 103 ? -35.575 -7.568 -10.238 1.00 54.34 103 ARG A N 1
ATOM 798 C CA . ARG A 1 103 ? -34.665 -6.478 -9.854 1.00 54.34 103 ARG A CA 1
ATOM 799 C C . ARG A 1 103 ? -33.300 -6.793 -10.432 1.00 54.34 103 ARG A C 1
ATOM 801 O O . ARG A 1 103 ? -32.803 -7.893 -10.199 1.00 54.34 103 ARG A O 1
ATOM 808 N N . GLU A 1 104 ? -32.725 -5.847 -11.175 1.00 56.62 104 GLU A N 1
ATOM 809 C CA . GLU A 1 104 ? -31.310 -5.859 -11.549 1.00 56.62 104 GLU A CA 1
ATOM 810 C C . GLU A 1 104 ? -30.506 -6.267 -10.318 1.00 56.62 104 GLU A C 1
ATOM 812 O O . GLU A 1 104 ? -30.405 -5.523 -9.340 1.00 56.62 104 GLU A O 1
ATOM 817 N N . MET A 1 105 ? -30.014 -7.506 -10.329 1.00 48.00 105 MET A N 1
ATOM 818 C CA . MET A 1 105 ? -29.069 -7.957 -9.334 1.00 48.00 105 MET A CA 1
ATOM 819 C C . MET A 1 105 ? -27.829 -7.121 -9.597 1.00 48.00 105 MET A C 1
ATOM 821 O O . MET A 1 105 ? -27.054 -7.428 -10.500 1.00 48.00 105 MET A O 1
ATOM 825 N N . GLN A 1 106 ? -27.675 -6.031 -8.842 1.00 58.66 106 GLN A N 1
ATOM 826 C CA . GLN A 1 106 ? -26.364 -5.467 -8.587 1.00 58.66 106 GLN A CA 1
ATOM 827 C C . GLN A 1 106 ? -25.535 -6.661 -8.149 1.00 58.66 106 GLN A C 1
ATOM 829 O O . GLN A 1 106 ? -25.775 -7.207 -7.070 1.00 58.66 106 GLN A O 1
ATOM 834 N N . ALA A 1 107 ? -24.691 -7.154 -9.058 1.00 54.97 107 ALA A N 1
ATOM 835 C CA . ALA A 1 107 ? -23.808 -8.263 -8.782 1.00 54.97 107 ALA A CA 1
ATOM 836 C C . ALA A 1 107 ? -23.166 -7.925 -7.444 1.00 54.97 107 ALA A C 1
ATOM 838 O O . ALA A 1 107 ? -22.558 -6.858 -7.316 1.00 54.97 107 ALA A O 1
ATOM 839 N N . VAL A 1 108 ? -23.417 -8.757 -6.432 1.00 54.97 108 VAL A N 1
ATOM 840 C CA . VAL A 1 108 ? -22.747 -8.634 -5.145 1.00 54.97 108 VAL A CA 1
ATOM 841 C C . VAL A 1 108 ? -21.289 -8.846 -5.499 1.00 54.97 108 VAL A C 1
ATOM 843 O O . VAL A 1 108 ? -20.859 -9.981 -5.672 1.00 54.97 108 VAL A O 1
ATOM 846 N N . GLN A 1 109 ? -20.580 -7.750 -5.773 1.00 52.91 109 GLN A N 1
ATOM 847 C CA . GLN A 1 109 ? -19.176 -7.800 -6.121 1.00 52.91 109 GLN A CA 1
ATOM 848 C C . GLN A 1 109 ? -18.529 -8.480 -4.931 1.00 52.91 109 GLN A C 1
ATOM 850 O O . GLN A 1 109 ? -18.615 -7.969 -3.810 1.00 52.91 109 GLN A O 1
ATOM 855 N N . GLU A 1 110 ? -17.987 -9.672 -5.167 1.00 52.59 110 GLU A N 1
ATOM 856 C CA . GLU A 1 110 ? -17.219 -10.408 -4.180 1.00 52.59 110 GLU A CA 1
ATOM 857 C C . GLU A 1 110 ? -16.122 -9.460 -3.710 1.00 52.59 110 GLU A C 1
ATOM 859 O O . GLU A 1 110 ? -15.188 -9.129 -4.440 1.00 52.59 110 GLU A O 1
ATOM 864 N N . LYS A 1 111 ? -16.333 -8.886 -2.524 1.00 63.12 111 LYS A N 1
ATOM 865 C CA . LYS A 1 111 ? -15.495 -7.809 -2.023 1.00 63.12 111 LYS A CA 1
ATOM 866 C C . LYS A 1 111 ? -14.184 -8.466 -1.639 1.00 63.12 111 LYS A C 1
ATOM 868 O O . LYS A 1 111 ? -14.131 -9.191 -0.647 1.00 63.12 111 LYS A O 1
ATOM 873 N N . SER A 1 112 ? -13.146 -8.245 -2.440 1.00 72.31 112 SER A N 1
ATOM 874 C CA . SER A 1 112 ? -11.801 -8.681 -2.097 1.00 72.31 112 SER A CA 1
ATOM 875 C C . SER A 1 112 ? -11.453 -8.081 -0.736 1.00 72.31 112 SER A C 1
ATOM 877 O O . SER A 1 112 ? -11.376 -6.861 -0.592 1.00 72.31 112 SER A O 1
ATOM 879 N N . LEU A 1 113 ? -11.318 -8.936 0.277 1.00 86.44 113 LEU A N 1
ATOM 880 C CA . LEU A 1 113 ? -10.993 -8.514 1.641 1.00 86.44 113 LEU A CA 1
ATOM 881 C C . LEU A 1 113 ? -9.547 -8.024 1.756 1.00 86.44 113 LEU A C 1
ATOM 883 O O . LEU A 1 113 ? -9.223 -7.352 2.728 1.00 86.44 113 LEU A O 1
ATOM 887 N N . ASN A 1 114 ? -8.703 -8.338 0.771 1.00 94.50 114 ASN A N 1
ATOM 888 C CA . ASN A 1 114 ? -7.313 -7.910 0.736 1.00 94.50 114 ASN A CA 1
ATOM 889 C C . ASN A 1 114 ? -7.223 -6.437 0.343 1.00 94.50 114 ASN A C 1
ATOM 891 O O . ASN A 1 114 ? -7.858 -5.985 -0.614 1.00 94.50 114 ASN A O 1
ATOM 895 N N . ILE A 1 115 ? -6.405 -5.700 1.087 1.00 95.69 115 ILE A N 1
ATOM 896 C CA . ILE A 1 115 ? -6.157 -4.278 0.877 1.00 95.69 115 ILE A CA 1
ATOM 897 C C . ILE A 1 115 ? -4.702 -4.144 0.455 1.00 95.69 115 ILE A C 1
ATOM 899 O O . ILE A 1 115 ? -3.799 -4.467 1.223 1.00 95.69 115 ILE A O 1
ATOM 903 N N . PHE A 1 116 ? -4.485 -3.662 -0.765 1.00 97.00 116 PHE A N 1
ATOM 904 C CA . PHE A 1 116 ? -3.149 -3.439 -1.302 1.00 97.00 116 PHE A CA 1
ATOM 905 C C . PHE A 1 116 ? -2.767 -1.963 -1.224 1.00 97.00 116 PHE A C 1
ATOM 907 O O . PHE A 1 116 ? -3.591 -1.085 -1.483 1.00 97.00 116 PHE A O 1
ATOM 914 N N . PHE A 1 117 ? -1.501 -1.687 -0.926 1.00 97.50 117 PHE A N 1
ATOM 915 C CA . PHE A 1 117 ? -0.921 -0.347 -0.988 1.00 97.50 117 PHE A CA 1
ATOM 916 C C . PHE A 1 117 ? 0.406 -0.371 -1.746 1.00 97.50 117 PHE A C 1
ATOM 918 O O . PHE A 1 117 ? 1.042 -1.415 -1.876 1.00 97.50 117 PHE A O 1
ATOM 925 N N . ASN A 1 118 ? 0.810 0.778 -2.289 1.00 97.88 118 ASN A N 1
ATOM 926 C CA . ASN A 1 118 ? 2.056 0.900 -3.038 1.00 97.88 118 ASN A CA 1
ATOM 927 C C . ASN A 1 118 ? 3.130 1.558 -2.164 1.00 97.88 118 ASN A C 1
ATOM 929 O O . ASN A 1 118 ? 2.908 2.640 -1.621 1.00 97.88 118 ASN A O 1
ATOM 933 N N . TRP A 1 119 ? 4.291 0.918 -2.051 1.00 97.25 119 TRP A N 1
ATOM 934 C CA . TRP A 1 119 ? 5.446 1.413 -1.314 1.00 97.25 119 TRP A CA 1
ATOM 935 C C . TRP A 1 119 ? 6.714 1.204 -2.135 1.00 97.25 119 TRP A C 1
ATOM 937 O O . TRP A 1 119 ? 7.008 0.087 -2.559 1.00 97.25 119 TRP A O 1
ATOM 947 N N . ASN A 1 120 ? 7.464 2.282 -2.380 1.00 96.75 120 ASN A N 1
ATOM 948 C CA . ASN A 1 120 ? 8.668 2.268 -3.221 1.00 96.75 120 ASN A CA 1
ATOM 949 C C . ASN A 1 120 ? 8.452 1.640 -4.615 1.00 96.75 120 ASN A C 1
ATOM 951 O O . ASN A 1 120 ? 9.348 1.006 -5.161 1.00 96.75 120 ASN A O 1
ATOM 955 N N . GLY A 1 121 ? 7.258 1.806 -5.197 1.00 97.00 121 GLY A N 1
ATOM 956 C CA . GLY A 1 121 ? 6.913 1.264 -6.516 1.00 97.00 121 GLY A CA 1
ATOM 957 C C . GLY A 1 121 ? 6.459 -0.199 -6.516 1.00 97.00 121 GLY A C 1
ATOM 958 O O . GLY A 1 121 ? 6.149 -0.726 -7.584 1.00 97.00 121 GLY A O 1
ATOM 959 N N . HIS A 1 122 ? 6.380 -0.843 -5.350 1.00 97.19 122 HIS A N 1
ATOM 960 C CA . HIS A 1 122 ? 5.904 -2.214 -5.189 1.00 97.19 122 HIS A CA 1
ATOM 961 C C . HIS A 1 122 ? 4.538 -2.253 -4.500 1.00 97.19 122 HIS A C 1
ATOM 963 O O . HIS A 1 122 ? 4.295 -1.517 -3.545 1.00 97.19 122 HIS A O 1
ATOM 969 N N . ALA A 1 123 ? 3.649 -3.129 -4.975 1.00 97.88 123 ALA A N 1
ATOM 970 C CA . ALA A 1 123 ? 2.363 -3.387 -4.336 1.00 97.88 123 ALA A CA 1
ATOM 971 C C . ALA A 1 123 ? 2.521 -4.425 -3.214 1.00 97.88 123 ALA A C 1
ATOM 973 O O . ALA A 1 123 ? 3.104 -5.484 -3.440 1.00 97.88 123 ALA A O 1
ATOM 974 N N . TRP A 1 124 ? 1.976 -4.122 -2.038 1.00 98.19 124 TRP A N 1
ATOM 975 C CA . TRP A 1 124 ? 2.042 -4.952 -0.832 1.00 98.19 124 TRP A CA 1
ATOM 976 C C . TRP A 1 124 ? 0.649 -5.174 -0.248 1.00 98.19 124 TRP A C 1
ATOM 978 O O . TRP A 1 124 ? -0.186 -4.269 -0.310 1.00 98.19 124 TRP A O 1
ATOM 988 N N . ASP A 1 125 ? 0.405 -6.349 0.338 1.00 98.19 125 ASP A N 1
ATOM 989 C CA . ASP A 1 125 ? -0.815 -6.637 1.101 1.00 98.19 125 ASP A CA 1
ATOM 990 C C . ASP A 1 125 ? -0.684 -6.080 2.529 1.00 98.19 125 ASP A C 1
ATOM 992 O O . ASP A 1 125 ? 0.232 -6.428 3.276 1.00 98.19 125 ASP A O 1
ATOM 996 N N . ALA A 1 126 ? -1.595 -5.189 2.916 1.00 98.12 126 ALA A N 1
ATOM 997 C CA . ALA A 1 126 ? -1.550 -4.512 4.205 1.00 98.12 126 ALA A CA 1
ATOM 998 C C . ALA A 1 126 ? -1.759 -5.458 5.399 1.00 98.12 126 ALA A C 1
ATOM 1000 O O . ALA A 1 126 ? -1.161 -5.246 6.456 1.00 98.12 126 ALA A O 1
ATOM 1001 N N . TYR A 1 127 ? -2.584 -6.499 5.245 1.00 98.00 127 TYR A N 1
ATOM 1002 C CA . TYR A 1 127 ? -2.846 -7.459 6.318 1.00 98.00 127 TYR A CA 1
ATOM 1003 C C . TYR A 1 127 ? -1.639 -8.374 6.539 1.00 98.00 127 TYR A C 1
ATOM 1005 O O . TYR A 1 127 ? -1.270 -8.633 7.685 1.00 98.00 127 TYR A O 1
ATOM 1013 N N . GLU A 1 128 ? -0.974 -8.783 5.456 1.00 98.00 128 GLU A N 1
ATOM 1014 C CA . GLU A 1 128 ? 0.257 -9.576 5.516 1.00 98.00 128 GLU A CA 1
ATOM 1015 C C . GLU A 1 128 ? 1.403 -8.790 6.164 1.00 98.00 128 GLU A C 1
ATOM 1017 O O . GLU A 1 128 ? 2.070 -9.305 7.060 1.00 98.00 128 GLU A O 1
ATOM 1022 N N . VAL A 1 129 ? 1.575 -7.513 5.797 1.00 98.19 129 VAL A N 1
ATOM 1023 C CA . VAL A 1 129 ? 2.600 -6.633 6.387 1.00 98.19 129 VAL A CA 1
ATOM 1024 C C . VAL A 1 129 ? 2.419 -6.468 7.900 1.00 98.19 129 VAL A C 1
ATOM 1026 O O . VAL A 1 129 ? 3.405 -6.410 8.633 1.00 98.19 129 VAL A O 1
ATOM 1029 N N . LEU A 1 130 ? 1.175 -6.411 8.386 1.00 98.12 130 LEU A N 1
ATOM 1030 C CA . LEU A 1 130 ? 0.873 -6.332 9.820 1.00 98.12 130 LEU A CA 1
ATOM 1031 C C . LEU A 1 130 ? 0.790 -7.706 10.514 1.00 98.12 130 LEU A C 1
ATOM 1033 O O . LEU A 1 130 ? 0.622 -7.755 11.733 1.00 98.12 130 LEU A O 1
ATOM 1037 N N . GLY A 1 131 ? 0.905 -8.813 9.775 1.00 97.69 131 GLY A N 1
ATOM 1038 C CA . GLY A 1 131 ? 0.853 -10.171 10.322 1.00 97.69 131 GLY A CA 1
ATOM 1039 C C . GLY A 1 131 ? -0.521 -10.575 10.870 1.00 97.69 131 GLY A C 1
ATOM 1040 O O . GLY A 1 131 ? -0.604 -11.289 11.870 1.00 97.69 131 GLY A O 1
ATOM 1041 N N . ILE A 1 132 ? -1.604 -10.105 10.250 1.00 98.06 132 ILE A N 1
ATOM 1042 C CA . ILE A 1 132 ? -2.993 -10.359 10.665 1.00 98.06 132 ILE A CA 1
ATOM 1043 C C . ILE A 1 132 ? -3.813 -10.960 9.511 1.00 98.06 132 ILE A C 1
ATOM 1045 O O . ILE A 1 132 ? -3.464 -10.770 8.349 1.00 98.06 132 ILE A O 1
ATOM 1049 N N . PRO A 1 133 ? -4.906 -11.697 9.787 1.00 96.81 133 PRO A N 1
ATOM 1050 C CA . PRO A 1 133 ? -5.744 -12.250 8.725 1.00 96.81 133 PRO A CA 1
ATOM 1051 C C . PRO A 1 133 ? -6.485 -11.152 7.948 1.00 96.81 133 PRO A C 1
ATOM 1053 O O . PRO A 1 133 ? -6.914 -10.146 8.520 1.00 96.81 133 PRO A O 1
ATOM 1056 N N . ALA A 1 134 ? -6.686 -11.377 6.646 1.00 95.69 134 ALA A N 1
ATOM 1057 C CA . ALA A 1 134 ? -7.451 -10.475 5.790 1.00 95.69 134 ALA A CA 1
ATOM 1058 C C . ALA A 1 134 ? -8.881 -10.275 6.315 1.00 95.69 134 ALA A C 1
ATOM 1060 O O . ALA A 1 134 ? -9.549 -11.221 6.737 1.00 95.69 134 ALA A O 1
ATOM 1061 N N . GLY A 1 135 ? -9.355 -9.027 6.294 1.00 91.31 135 GLY A N 1
ATOM 1062 C CA . GLY A 1 135 ? -10.665 -8.662 6.836 1.00 91.31 135 GLY A CA 1
ATOM 1063 C C . GLY A 1 135 ? -10.719 -8.497 8.359 1.00 91.31 135 GLY A C 1
ATOM 1064 O O . GLY A 1 135 ? -11.807 -8.294 8.897 1.00 91.31 135 GLY A O 1
ATOM 1065 N N . ALA A 1 136 ? -9.583 -8.552 9.063 1.00 95.88 136 ALA A N 1
ATOM 1066 C CA . ALA A 1 136 ? -9.526 -8.216 10.484 1.00 95.88 136 ALA A CA 1
ATOM 1067 C C . ALA A 1 136 ? -10.067 -6.798 10.762 1.00 95.88 136 ALA A C 1
ATOM 1069 O O . ALA A 1 136 ? -9.944 -5.889 9.929 1.00 95.88 136 ALA A O 1
ATOM 1070 N N . SER A 1 137 ? -10.653 -6.616 11.952 1.00 95.44 137 SER A N 1
ATOM 1071 C CA . SER A 1 137 ? -11.210 -5.333 12.395 1.00 95.44 137 SER A CA 1
ATOM 1072 C C . SER A 1 137 ? -10.135 -4.247 12.488 1.00 95.44 137 SER A C 1
ATOM 1074 O O . SER A 1 137 ? -8.953 -4.535 12.694 1.00 95.44 137 SER A O 1
ATOM 1076 N N . LEU A 1 138 ? -10.557 -2.983 12.391 1.00 96.31 138 LEU A N 1
ATOM 1077 C CA . LEU A 1 138 ? -9.657 -1.836 12.527 1.00 96.31 138 LEU A CA 1
ATOM 1078 C C . LEU A 1 138 ? -8.917 -1.834 13.876 1.00 96.31 138 LEU A C 1
ATOM 1080 O O . LEU A 1 138 ? -7.720 -1.570 13.919 1.00 96.31 138 LEU A O 1
ATOM 1084 N N . GLU A 1 139 ? -9.603 -2.198 14.962 1.00 97.50 139 GLU A N 1
ATOM 1085 C CA . GLU A 1 139 ? -8.997 -2.340 16.292 1.00 97.50 139 GLU A CA 1
ATOM 1086 C C . GLU A 1 139 ? -7.873 -3.385 16.307 1.00 97.50 139 GLU A C 1
ATOM 1088 O O . GLU A 1 139 ? -6.798 -3.137 16.854 1.00 97.50 139 GLU A O 1
ATOM 1093 N N . THR A 1 140 ? -8.094 -4.536 15.659 1.00 97.56 140 THR A N 1
ATOM 1094 C CA . THR A 1 140 ? -7.076 -5.592 15.531 1.00 97.56 140 THR A CA 1
ATOM 1095 C C . THR A 1 140 ? -5.864 -5.084 14.753 1.00 97.56 140 THR A C 1
ATOM 1097 O O . THR A 1 140 ? -4.725 -5.320 15.160 1.00 97.56 140 THR A O 1
ATOM 1100 N N . ALA A 1 141 ? -6.097 -4.343 13.665 1.00 97.88 141 ALA A N 1
ATOM 1101 C CA . ALA A 1 141 ? -5.034 -3.739 12.868 1.00 97.88 141 ALA A CA 1
ATOM 1102 C C . ALA A 1 141 ? -4.232 -2.694 13.657 1.00 97.88 141 ALA A C 1
ATOM 1104 O O . ALA A 1 141 ? -3.006 -2.688 13.580 1.00 97.88 141 ALA A O 1
ATOM 1105 N N . LEU A 1 142 ? -4.896 -1.863 14.468 1.00 98.12 142 LEU A N 1
ATOM 1106 C CA . LEU A 1 142 ? -4.235 -0.881 15.330 1.00 98.12 142 LEU A CA 1
ATOM 1107 C C . LEU A 1 142 ? -3.349 -1.558 16.385 1.00 98.12 142 LEU A C 1
ATOM 1109 O O . LEU A 1 142 ? -2.200 -1.161 16.581 1.00 98.12 142 LEU A O 1
ATOM 1113 N N . GLN A 1 143 ? -3.852 -2.609 17.037 1.00 98.44 143 GLN A N 1
ATOM 1114 C CA . GLN A 1 143 ? -3.066 -3.370 18.012 1.00 98.44 143 GLN A CA 1
ATOM 1115 C C . GLN A 1 143 ? -1.843 -4.035 17.368 1.00 98.44 143 GLN A C 1
ATOM 1117 O O . GLN A 1 143 ? -0.758 -4.014 17.951 1.00 98.44 143 GLN A O 1
ATOM 1122 N N . ALA A 1 144 ? -1.999 -4.613 16.174 1.00 98.44 144 ALA A N 1
ATOM 1123 C CA . ALA A 1 144 ? -0.894 -5.207 15.426 1.00 98.44 144 ALA A CA 1
ATOM 1124 C C . ALA A 1 144 ? 0.142 -4.151 15.007 1.00 98.44 144 ALA A C 1
ATOM 1126 O O . ALA A 1 144 ? 1.339 -4.370 15.183 1.00 98.44 144 ALA A O 1
ATOM 1127 N N . PHE A 1 145 ? -0.312 -2.982 14.548 1.00 98.44 145 PHE A N 1
ATOM 1128 C CA . PHE A 1 145 ? 0.548 -1.858 14.191 1.00 98.44 145 PHE A CA 1
ATOM 1129 C C . PHE A 1 145 ? 1.393 -1.370 15.372 1.00 98.44 145 PHE A C 1
ATOM 1131 O O . PHE A 1 145 ? 2.610 -1.268 15.235 1.00 98.44 145 PHE A O 1
ATOM 1138 N N . GLU A 1 146 ? 0.797 -1.120 16.542 1.00 98.31 146 GLU A N 1
ATOM 1139 C CA . GLU A 1 146 ? 1.563 -0.653 17.707 1.00 98.31 146 GLU A CA 1
ATOM 1140 C C . GLU A 1 146 ? 2.559 -1.715 18.205 1.00 98.31 146 GLU A C 1
ATOM 1142 O O . GLU A 1 146 ? 3.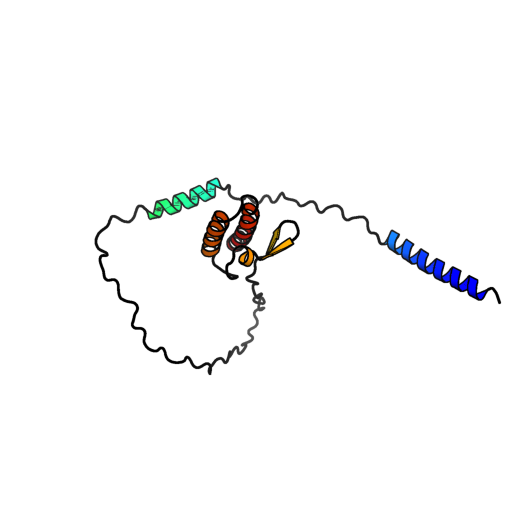683 -1.375 18.578 1.00 98.31 146 GLU A O 1
ATOM 1147 N N . ARG A 1 147 ? 2.209 -3.009 18.135 1.00 98.44 147 ARG A N 1
ATOM 1148 C CA . ARG A 1 147 ? 3.148 -4.105 18.443 1.00 98.44 147 ARG A CA 1
ATOM 1149 C C . ARG A 1 147 ? 4.317 -4.152 17.460 1.00 98.44 147 ARG A C 1
ATOM 1151 O O . ARG A 1 147 ? 5.463 -4.218 17.896 1.00 98.44 147 ARG A O 1
ATOM 1158 N N . ALA A 1 148 ? 4.038 -4.095 16.158 1.00 98.06 148 ALA A N 1
ATOM 1159 C CA . ALA A 1 148 ? 5.063 -4.121 15.117 1.00 98.06 148 ALA A CA 1
ATOM 1160 C C . ALA A 1 148 ? 5.980 -2.893 15.214 1.00 98.06 148 ALA A C 1
ATOM 1162 O O . ALA A 1 148 ? 7.199 -3.016 15.173 1.00 98.06 148 ALA A O 1
ATOM 1163 N N . LYS A 1 149 ? 5.406 -1.710 15.442 1.00 97.75 149 LYS A N 1
ATOM 1164 C CA . LYS A 1 149 ? 6.132 -0.450 15.634 1.00 97.75 149 LYS A CA 1
ATOM 1165 C C . LYS A 1 149 ? 7.038 -0.462 16.866 1.00 97.75 149 LYS A C 1
ATOM 1167 O O . LYS A 1 149 ? 8.105 0.137 16.819 1.00 97.75 149 LYS A O 1
ATOM 1172 N N . ALA A 1 150 ? 6.639 -1.133 17.949 1.00 97.94 1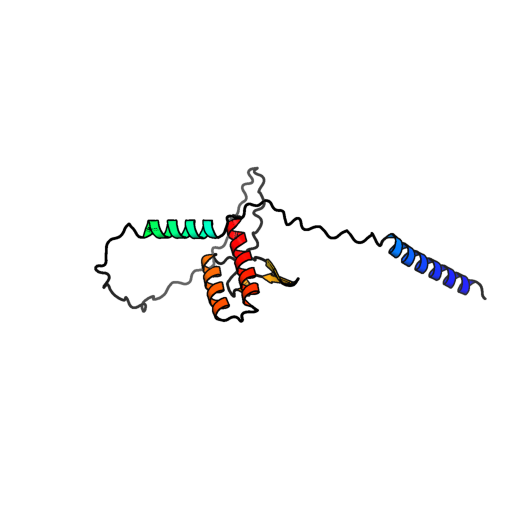50 ALA A N 1
ATOM 1173 C CA . ALA A 1 150 ? 7.478 -1.278 19.139 1.00 97.94 150 ALA A CA 1
ATOM 1174 C C . ALA A 1 150 ? 8.714 -2.165 18.900 1.00 97.94 150 ALA A C 1
ATOM 1176 O O . ALA A 1 150 ? 9.708 -2.023 19.609 1.00 97.94 150 ALA A O 1
ATOM 1177 N N . GLN A 1 151 ? 8.650 -3.076 17.924 1.00 97.69 151 GLN A N 1
ATOM 1178 C CA . GLN A 1 151 ? 9.736 -3.999 17.576 1.00 97.69 151 GLN A CA 1
ATOM 1179 C C . GLN A 1 151 ? 10.577 -3.526 16.383 1.00 97.69 151 GLN A C 1
ATOM 1181 O O . GLN A 1 151 ? 11.697 -3.994 16.205 1.00 97.69 151 GLN A O 1
ATOM 1186 N N . ALA A 1 152 ? 10.035 -2.638 15.553 1.00 97.00 152 ALA A N 1
ATOM 1187 C CA . ALA A 1 152 ? 10.634 -2.236 14.292 1.00 97.00 152 ALA A CA 1
ATOM 1188 C C . ALA A 1 152 ? 11.673 -1.115 14.433 1.00 97.00 152 ALA A C 1
ATOM 1190 O O . ALA A 1 152 ? 11.571 -0.228 15.283 1.00 97.00 152 ALA A O 1
ATOM 1191 N N . ASP A 1 153 ? 12.626 -1.106 13.503 1.00 97.75 153 ASP A N 1
ATOM 1192 C CA . ASP A 1 153 ? 13.561 -0.001 13.331 1.00 97.75 153 ASP A CA 1
ATOM 1193 C C . ASP A 1 153 ? 12.852 1.283 12.881 1.00 97.75 153 ASP A C 1
ATOM 1195 O O . ASP A 1 153 ? 11.789 1.271 12.247 1.00 97.75 153 ASP A O 1
ATOM 1199 N N . LYS A 1 154 ? 13.494 2.427 13.147 1.00 97.00 154 LYS A N 1
ATOM 1200 C CA . LYS A 1 154 ? 12.975 3.751 12.759 1.00 97.00 154 LYS A CA 1
ATOM 1201 C C . LYS A 1 154 ? 12.728 3.879 11.251 1.00 97.00 154 LYS A C 1
ATOM 1203 O O . LYS A 1 154 ? 11.836 4.623 10.855 1.00 97.00 154 LYS A O 1
ATOM 1208 N N . GLU A 1 155 ? 13.490 3.160 10.429 1.00 97.00 155 GLU A N 1
ATOM 1209 C CA . GLU A 1 155 ? 13.351 3.163 8.966 1.00 97.00 155 GLU A CA 1
ATOM 1210 C C . GLU A 1 155 ? 12.132 2.367 8.478 1.00 97.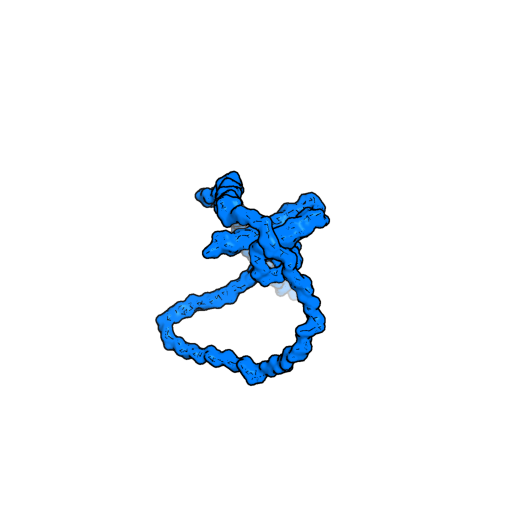00 155 GLU A C 1
ATOM 1212 O O . GLU A 1 155 ? 11.532 2.716 7.463 1.00 97.00 155 GLU A O 1
ATOM 1217 N N . THR A 1 156 ? 11.716 1.345 9.230 1.00 97.31 156 THR A N 1
ATOM 1218 C CA . THR A 1 156 ? 10.580 0.468 8.897 1.00 97.31 156 THR A CA 1
ATOM 1219 C C . THR A 1 156 ? 9.249 1.032 9.403 1.00 97.31 156 THR A C 1
ATOM 1221 O O . THR A 1 156 ? 8.186 0.740 8.854 1.00 97.31 156 THR A O 1
ATOM 1224 N N . ALA A 1 157 ? 9.286 1.905 10.413 1.00 97.12 157 ALA A N 1
ATOM 1225 C CA . ALA A 1 157 ? 8.112 2.582 10.961 1.00 97.12 157 ALA A CA 1
ATOM 1226 C C . ALA A 1 157 ? 7.186 3.246 9.909 1.00 97.12 157 ALA A C 1
ATOM 1228 O O . ALA A 1 157 ? 5.971 3.044 9.995 1.00 97.12 157 ALA A O 1
ATOM 1229 N N . PRO A 1 158 ? 7.679 4.013 8.913 1.00 98.00 158 PRO A N 1
ATOM 1230 C CA . PRO A 1 158 ? 6.806 4.624 7.913 1.00 98.00 158 PRO A CA 1
ATOM 1231 C C . PRO A 1 158 ? 6.163 3.596 6.962 1.00 98.00 158 PRO A C 1
ATOM 1233 O O . PRO A 1 158 ? 5.036 3.820 6.527 1.00 98.00 158 PRO A O 1
ATOM 1236 N N . PHE A 1 159 ? 6.807 2.449 6.710 1.00 98.38 159 PHE A N 1
ATOM 1237 C CA . PHE A 1 159 ? 6.222 1.355 5.926 1.00 98.38 159 PHE A CA 1
ATOM 1238 C C . PHE A 1 159 ? 5.054 0.687 6.665 1.00 98.38 159 PHE A C 1
ATOM 1240 O O . PHE A 1 159 ? 3.961 0.559 6.114 1.00 98.38 159 PHE A O 1
ATOM 1247 N N . LEU A 1 160 ? 5.246 0.345 7.945 1.00 98.50 160 LEU A N 1
ATOM 1248 C CA . LEU A 1 160 ? 4.180 -0.205 8.796 1.00 98.50 160 LEU A CA 1
ATOM 1249 C C . LEU A 1 160 ? 3.007 0.768 8.936 1.00 98.50 160 LEU A C 1
ATOM 1251 O O . LEU A 1 160 ? 1.842 0.368 8.942 1.00 98.50 160 LEU A O 1
ATOM 1255 N N . ARG A 1 161 ? 3.316 2.065 9.021 1.00 98.19 161 ARG A N 1
ATOM 1256 C CA . ARG A 1 161 ? 2.308 3.120 9.072 1.00 98.19 161 ARG A CA 1
ATOM 1257 C C . ARG A 1 161 ? 1.491 3.179 7.782 1.00 98.19 161 ARG A C 1
ATOM 1259 O O . ARG A 1 161 ? 0.273 3.277 7.869 1.00 98.19 161 ARG A O 1
ATOM 1266 N N . ALA A 1 162 ? 2.131 3.080 6.617 1.00 98.31 162 ALA A N 1
ATOM 1267 C CA . ALA A 1 162 ? 1.434 3.056 5.332 1.00 98.31 162 ALA A CA 1
ATOM 1268 C C . ALA A 1 162 ? 0.484 1.852 5.208 1.00 98.31 162 ALA A C 1
ATOM 1270 O O . ALA A 1 162 ? -0.639 2.011 4.728 1.00 98.31 162 ALA A O 1
ATOM 1271 N N . ALA A 1 163 ? 0.889 0.677 5.706 1.00 98.38 163 ALA A N 1
ATOM 1272 C CA . ALA A 1 163 ? 0.022 -0.502 5.758 1.00 98.38 163 ALA A CA 1
ATOM 1273 C C . ALA A 1 163 ? -1.225 -0.261 6.630 1.00 98.38 163 ALA A C 1
ATOM 1275 O O . ALA A 1 163 ? -2.350 -0.497 6.189 1.00 98.38 163 ALA A O 1
ATOM 1276 N N . TYR A 1 164 ? -1.045 0.274 7.843 1.00 98.38 164 TYR A N 1
ATOM 1277 C CA . TYR A 1 164 ? -2.164 0.608 8.728 1.00 98.38 164 TYR A CA 1
ATOM 1278 C C . TYR A 1 164 ? -3.094 1.677 8.127 1.00 98.38 164 TYR A C 1
ATOM 1280 O O . TYR A 1 164 ? -4.314 1.515 8.151 1.00 98.38 164 TYR A O 1
ATOM 1288 N N . GLU A 1 165 ? -2.538 2.744 7.546 1.00 97.88 165 GLU A N 1
ATOM 1289 C CA . GLU A 1 165 ? -3.317 3.819 6.916 1.00 97.88 165 GLU A CA 1
ATOM 1290 C C . GLU A 1 165 ? -4.159 3.306 5.736 1.00 97.88 165 GLU A C 1
ATOM 1292 O O . GLU A 1 165 ? -5.312 3.713 5.585 1.00 97.88 165 GLU A O 1
ATOM 1297 N N . ALA A 1 166 ? -3.643 2.367 4.936 1.00 97.31 166 ALA A N 1
ATOM 1298 C CA . ALA A 1 166 ? -4.404 1.743 3.853 1.00 97.31 166 ALA A CA 1
ATOM 1299 C C . ALA A 1 166 ? -5.645 0.989 4.369 1.00 97.31 166 ALA A C 1
ATOM 1301 O O . ALA A 1 166 ? -6.737 1.105 3.800 1.00 97.31 166 ALA A O 1
ATOM 1302 N N . ILE A 1 167 ? -5.498 0.264 5.484 1.00 96.81 167 ILE A N 1
ATOM 1303 C CA . ILE A 1 167 ? -6.614 -0.424 6.143 1.00 96.81 167 ILE A CA 1
ATOM 1304 C C . ILE A 1 167 ? -7.609 0.602 6.689 1.00 96.81 167 ILE A C 1
ATOM 1306 O O . ILE A 1 167 ? -8.796 0.526 6.372 1.00 96.81 167 ILE A O 1
ATOM 1310 N N . ALA A 1 168 ? -7.138 1.590 7.454 1.00 96.62 168 ALA A N 1
ATOM 1311 C CA . ALA A 1 168 ? -7.982 2.610 8.074 1.00 96.62 168 ALA A CA 1
ATOM 1312 C C . ALA A 1 168 ? -8.824 3.388 7.047 1.00 96.62 168 ALA A C 1
ATOM 1314 O O . ALA A 1 168 ? -10.036 3.522 7.222 1.00 96.62 168 ALA A O 1
ATOM 1315 N N . ASN A 1 169 ? -8.221 3.804 5.929 1.00 95.56 169 ASN A N 1
ATOM 1316 C CA . ASN A 1 169 ? -8.920 4.516 4.855 1.00 95.56 169 ASN A CA 1
ATOM 1317 C C . ASN A 1 169 ? -10.078 3.699 4.262 1.00 95.56 169 ASN A C 1
ATOM 1319 O O . ASN A 1 169 ? -11.117 4.254 3.907 1.00 95.56 169 ASN A O 1
ATOM 1323 N N . THR A 1 170 ? -9.936 2.374 4.194 1.00 92.62 170 THR A N 1
ATOM 1324 C CA . THR A 1 170 ? -10.988 1.486 3.680 1.00 92.62 170 THR A CA 1
ATOM 1325 C C . THR A 1 170 ? -12.208 1.437 4.605 1.00 92.62 170 THR A C 1
ATOM 1327 O O . THR A 1 170 ? -13.325 1.221 4.131 1.00 92.62 170 THR A O 1
ATOM 1330 N N . TYR A 1 171 ? -12.017 1.650 5.911 1.00 89.88 171 TYR A N 1
ATOM 1331 C CA . TYR A 1 171 ? -13.110 1.744 6.881 1.00 89.88 171 TYR A CA 1
ATOM 1332 C C . TYR A 1 171 ? -13.790 3.112 6.862 1.00 89.88 171 TYR A C 1
ATOM 1334 O O . TYR A 1 171 ? -15.002 3.171 7.014 1.00 89.88 171 TYR A O 1
ATOM 1342 N N . THR A 1 172 ? -13.044 4.197 6.634 1.00 89.56 172 THR A N 1
ATOM 1343 C CA . THR A 1 172 ? -13.613 5.554 6.555 1.00 89.56 172 THR A CA 1
ATOM 1344 C C . THR A 1 172 ? -14.456 5.781 5.298 1.00 89.56 172 THR A C 1
ATOM 1346 O O . THR A 1 172 ? -15.365 6.601 5.307 1.00 89.56 172 THR A O 1
ATOM 1349 N N . LEU A 1 173 ? -14.158 5.074 4.204 1.00 78.94 173 LEU A N 1
ATOM 1350 C CA . LEU A 1 173 ? -14.886 5.191 2.935 1.00 78.94 173 LEU A CA 1
ATOM 1351 C C . LEU A 1 173 ? -16.175 4.346 2.871 1.00 78.94 173 LEU A C 1
ATOM 1353 O O . LEU A 1 173 ? -16.788 4.266 1.805 1.00 78.94 173 LEU A O 1
ATOM 1357 N N . ARG A 1 174 ? -16.564 3.686 3.968 1.00 61.62 174 ARG A N 1
ATOM 1358 C CA . ARG A 1 174 ? -17.822 2.934 4.082 1.00 61.62 174 ARG A CA 1
ATOM 1359 C C . ARG A 1 174 ? -18.854 3.723 4.868 1.00 61.62 174 ARG A C 1
ATOM 1361 O O . ARG A 1 174 ? -20.031 3.625 4.464 1.00 61.62 174 ARG A O 1
#

Radius of gyration: 32.14 Å; Cα contacts (8 Å, |Δi|>4): 73; chains: 1; bounding box: 63×56×108 Å

Solvent-accessible surface area (backbone atoms only — not comparable to full-atom values): 11604 Å² total; per-residue (Å²): 145,70,65,68,67,53,52,54,54,52,53,53,52,51,52,53,50,49,52,54,51,47,53,60,68,66,56,64,73,80,76,72,79,79,77,78,74,78,79,60,88,68,80,68,77,54,71,69,59,54,54,49,51,55,55,51,56,61,52,67,69,66,79,79,70,87,78,97,79,86,88,88,74,77,92,74,80,88,87,78,82,79,82,82,76,86,83,79,78,88,75,84,68,87,81,79,75,80,79,85,72,95,61,87,71,72,69,79,69,82,72,71,57,72,52,73,46,76,56,99,90,41,81,42,51,26,36,66,78,52,72,47,66,70,68,61,51,69,68,58,50,50,56,35,42,57,54,50,51,75,74,46,54,84,83,49,41,64,57,54,46,52,30,50,50,54,55,51,52,62,62,74,78,106

Sequence (174 aa):
MGSSGVQVLILNGLVVTLVVLSFLVLRRAPKPPVKLDLRSDGKTPKPKDFLRAVQEELRADIDDKTPTAAIRGKFQDPRTQTARKPVGWDNYVPRNRSVYGGREMQAVQEKSLNIFFNWNGHAWDAYEVLGIPAGASLETALQAFERAKAQADKETAPFLRAAYEAIANTYTLR